Protein AF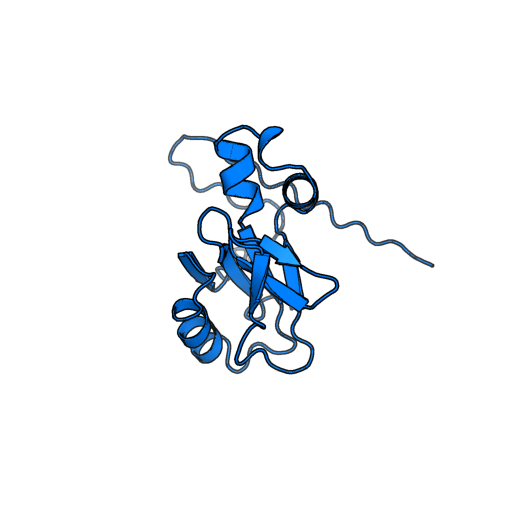-A0A969BN52-F1 (afdb_monomer_lite)

Structure (mmCIF, N/CA/C/O backbone):
data_AF-A0A969BN52-F1
#
_entry.id   AF-A0A969BN52-F1
#
loop_
_atom_site.group_PDB
_atom_site.id
_atom_site.type_symbol
_atom_site.label_atom_id
_atom_site.label_alt_id
_atom_site.label_comp_id
_atom_site.label_asym_id
_atom_site.label_entity_id
_atom_site.label_seq_id
_atom_site.pdbx_PDB_ins_code
_atom_site.Cartn_x
_atom_site.Cartn_y
_atom_site.Cartn_z
_atom_site.occupancy
_atom_site.B_iso_or_equiv
_atom_site.auth_seq_id
_atom_site.auth_comp_id
_atom_site.auth_asym_id
_atom_site.auth_atom_id
_atom_site.pdbx_PDB_model_num
ATOM 1 N N . MET A 1 1 ? -24.060 -15.153 -11.154 1.00 32.94 1 MET A N 1
ATOM 2 C CA . MET A 1 1 ? -22.690 -14.869 -10.673 1.00 32.94 1 MET A CA 1
ATOM 3 C C . MET A 1 1 ? -22.238 -13.582 -11.362 1.00 32.94 1 MET A C 1
ATOM 5 O O . MET A 1 1 ? -21.935 -13.621 -12.545 1.00 32.94 1 MET A O 1
ATOM 9 N N . ARG A 1 2 ? -22.401 -12.417 -10.717 1.00 31.48 2 ARG A N 1
ATOM 10 C CA . ARG A 1 2 ? -22.194 -11.104 -11.359 1.00 31.48 2 ARG A CA 1
ATOM 11 C C . ARG A 1 2 ? -20.759 -10.626 -11.119 1.00 31.48 2 ARG A C 1
ATOM 13 O O . ARG A 1 2 ? -20.379 -10.422 -9.971 1.00 31.48 2 ARG A O 1
ATOM 20 N N . LEU A 1 3 ? -19.989 -10.464 -12.196 1.00 31.45 3 LEU A N 1
ATOM 21 C CA . LEU A 1 3 ? -18.758 -9.676 -12.202 1.00 31.45 3 LEU A CA 1
ATOM 22 C C . LEU A 1 3 ? -19.145 -8.194 -12.284 1.00 31.45 3 LEU A C 1
ATOM 24 O O . LEU A 1 3 ? -19.656 -7.758 -13.311 1.00 31.45 3 LEU A O 1
ATOM 28 N N . ASN A 1 4 ? -18.895 -7.426 -11.224 1.00 33.53 4 ASN A N 1
ATOM 29 C CA . ASN A 1 4 ? -18.918 -5.966 -11.295 1.00 33.53 4 ASN A CA 1
ATOM 30 C C . ASN A 1 4 ? -17.487 -5.477 -11.540 1.00 33.53 4 ASN A C 1
ATOM 32 O O . ASN A 1 4 ? -16.721 -5.261 -10.603 1.00 33.53 4 ASN A O 1
ATOM 36 N N . SER A 1 5 ? -17.130 -5.333 -12.815 1.00 34.88 5 SER A N 1
ATOM 37 C CA . SER A 1 5 ? -15.914 -4.640 -13.240 1.00 34.88 5 SER A CA 1
ATOM 38 C C . SER A 1 5 ? -16.139 -3.130 -13.136 1.00 34.88 5 SER A C 1
ATOM 40 O O . SER A 1 5 ? -16.699 -2.520 -14.044 1.00 34.88 5 SER A O 1
ATOM 42 N N . LEU A 1 6 ? -15.723 -2.520 -12.026 1.00 36.94 6 LEU A N 1
ATOM 43 C CA . LEU A 1 6 ? -15.590 -1.066 -11.918 1.00 36.94 6 LEU A CA 1
ATOM 44 C C . LEU A 1 6 ? -14.286 -0.652 -12.608 1.00 36.94 6 LEU A C 1
ATOM 46 O O . LEU A 1 6 ? -13.198 -0.766 -12.048 1.00 36.94 6 LEU A O 1
ATOM 50 N N . ALA A 1 7 ? -14.403 -0.215 -13.860 1.00 34.31 7 ALA A N 1
ATOM 51 C CA . ALA A 1 7 ? -13.319 0.420 -14.591 1.00 34.31 7 ALA A CA 1
ATOM 52 C C . ALA A 1 7 ? -13.093 1.830 -14.020 1.00 34.31 7 ALA A C 1
ATOM 54 O O . ALA A 1 7 ? -13.885 2.738 -14.257 1.00 34.31 7 ALA A O 1
ATOM 55 N N . VAL A 1 8 ? -12.019 2.010 -13.251 1.00 38.56 8 VAL A N 1
ATOM 56 C CA . VAL A 1 8 ? -11.557 3.329 -12.802 1.00 38.56 8 VAL A CA 1
ATOM 57 C C . VAL A 1 8 ? -10.589 3.861 -13.857 1.00 38.56 8 VAL A C 1
ATOM 59 O O . VAL A 1 8 ? -9.436 3.441 -13.932 1.00 38.56 8 VAL A O 1
ATOM 62 N N . ALA A 1 9 ? -11.071 4.769 -14.704 1.00 36.91 9 ALA A N 1
ATOM 63 C CA . ALA A 1 9 ? -10.236 5.532 -15.621 1.00 36.91 9 ALA A CA 1
ATOM 64 C C . ALA A 1 9 ? -9.738 6.798 -14.905 1.00 36.91 9 ALA A C 1
ATOM 66 O O . ALA A 1 9 ? -10.510 7.722 -14.669 1.00 36.91 9 ALA A O 1
ATOM 67 N N . ILE A 1 10 ? -8.453 6.839 -14.540 1.00 42.56 10 ILE A N 1
ATOM 68 C CA . ILE A 1 10 ? -7.793 8.054 -14.042 1.00 42.56 10 ILE A CA 1
ATOM 69 C C . ILE A 1 10 ? -6.959 8.621 -15.193 1.00 42.56 10 ILE A C 1
ATOM 71 O O . ILE A 1 10 ? -5.898 8.089 -15.512 1.00 42.56 10 ILE A O 1
ATOM 75 N N . TYR A 1 11 ? -7.444 9.689 -15.826 1.00 40.91 11 TYR A N 1
ATOM 76 C CA . TYR A 1 11 ? -6.675 10.486 -16.784 1.00 40.91 11 TYR A CA 1
ATOM 77 C C . TYR A 1 11 ? -6.030 11.665 -16.043 1.00 40.91 11 TYR A C 1
ATOM 79 O O . TYR A 1 11 ? -6.730 12.441 -15.398 1.00 40.91 11 TYR A O 1
ATOM 87 N N . MET A 1 12 ? -4.705 11.815 -16.137 1.00 37.22 12 MET A N 1
ATOM 88 C CA . MET A 1 12 ? -3.994 13.019 -15.688 1.00 37.22 12 MET A CA 1
ATOM 89 C C . MET A 1 12 ? -3.476 13.783 -16.910 1.00 37.22 12 MET A C 1
ATOM 91 O O . MET A 1 12 ? -2.802 13.192 -17.753 1.00 37.22 12 MET A O 1
ATOM 95 N N . SER A 1 13 ? -3.773 15.083 -17.006 1.00 37.94 13 SER A N 1
ATOM 96 C CA . SER A 1 13 ? -3.195 15.985 -18.013 1.00 37.94 13 SER A CA 1
ATOM 97 C C . SER A 1 13 ? -2.609 17.240 -17.360 1.00 37.94 13 SER A C 1
ATOM 99 O O . SER A 1 13 ? -3.097 17.724 -16.342 1.00 37.94 13 SER A O 1
ATOM 101 N N . ALA A 1 14 ? -1.517 17.719 -17.951 1.00 42.16 14 ALA A N 1
ATOM 102 C CA . ALA A 1 14 ? -0.429 18.486 -17.350 1.00 42.16 14 ALA A CA 1
ATOM 103 C C . ALA A 1 14 ? -0.657 20.002 -17.170 1.00 42.16 14 ALA A C 1
ATOM 105 O O . ALA A 1 14 ? 0.312 20.751 -17.106 1.00 42.16 14 ALA A O 1
ATOM 106 N N . ASN A 1 15 ? -1.894 20.485 -17.069 1.00 38.53 15 ASN A N 1
ATOM 107 C CA . ASN A 1 15 ? -2.162 21.925 -17.001 1.00 38.53 15 ASN A CA 1
ATOM 108 C C . ASN A 1 15 ? -3.124 22.245 -15.864 1.00 38.53 15 ASN A C 1
ATOM 110 O O . ASN A 1 15 ? -4.317 22.153 -16.099 1.00 38.53 15 ASN A O 1
ATOM 114 N N . GLY A 1 16 ? -2.596 22.595 -14.681 1.00 41.59 16 GLY A N 1
ATOM 115 C CA . GLY A 1 16 ? -3.135 23.497 -13.632 1.00 41.59 16 GLY A CA 1
ATOM 116 C C . GLY A 1 16 ? -4.642 23.627 -13.338 1.00 41.59 16 GLY A C 1
ATOM 117 O O . GLY A 1 16 ? -5.022 24.527 -12.597 1.00 41.59 16 GLY A O 1
ATOM 118 N N . VAL A 1 17 ? -5.499 22.772 -13.879 1.00 38.03 17 VAL A N 1
ATOM 119 C CA . VAL A 1 17 ? -6.949 22.754 -13.735 1.00 38.03 17 VAL A CA 1
ATOM 120 C C . VAL A 1 17 ? -7.253 21.548 -12.866 1.00 38.03 17 VAL A C 1
ATOM 122 O O . VAL A 1 17 ? -6.948 20.411 -13.230 1.00 38.03 17 VAL A O 1
ATOM 125 N N . ILE A 1 18 ? -7.814 21.802 -11.687 1.00 43.06 18 ILE A N 1
ATOM 126 C CA . ILE A 1 18 ? -8.333 20.757 -10.809 1.00 43.06 18 ILE A CA 1
ATOM 127 C C . ILE A 1 18 ? -9.524 20.139 -11.552 1.00 43.06 18 ILE A C 1
ATOM 129 O O . ILE A 1 18 ? -10.616 20.695 -11.535 1.00 43.06 18 ILE A O 1
ATOM 133 N N . MET A 1 19 ? -9.301 19.047 -12.289 1.00 38.69 19 MET A N 1
ATOM 134 C CA . MET A 1 19 ? -10.396 18.318 -12.924 1.00 38.69 19 MET A CA 1
ATOM 135 C C . MET A 1 19 ? -11.153 17.550 -11.846 1.00 38.69 19 MET A C 1
ATOM 137 O O . MET A 1 19 ? -10.647 16.578 -11.281 1.00 38.69 19 MET A O 1
ATOM 141 N N . GLU A 1 20 ? -12.364 18.020 -11.561 1.00 45.00 20 GLU A N 1
ATOM 142 C CA . GLU A 1 20 ? -13.35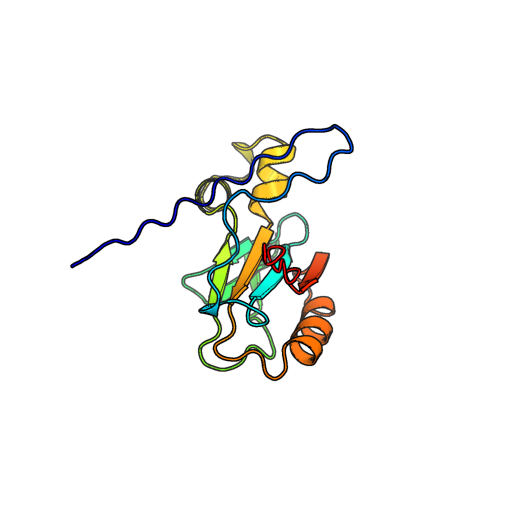9 17.295 -10.784 1.00 45.00 20 GLU A CA 1
ATOM 143 C C . GLU A 1 20 ? -13.597 15.922 -11.442 1.00 45.00 20 GLU A C 1
ATOM 145 O O . GLU A 1 20 ? -13.883 15.857 -12.643 1.00 45.00 20 GLU A O 1
ATOM 150 N N . PRO A 1 21 ? -13.470 14.798 -10.716 1.00 44.72 21 PRO A N 1
ATOM 151 C CA . PRO A 1 21 ? -13.921 13.522 -11.243 1.00 44.72 21 PRO A CA 1
ATOM 152 C C . PRO A 1 21 ? -15.431 13.608 -11.490 1.00 44.72 21 PRO A C 1
ATOM 154 O O . PRO A 1 21 ? -16.197 13.869 -10.567 1.00 44.72 21 PRO A O 1
ATOM 157 N N . SER A 1 22 ? -15.878 13.347 -12.724 1.00 46.47 22 SER A N 1
ATOM 158 C CA . SER A 1 22 ? -17.306 13.378 -13.097 1.00 46.47 22 SER A CA 1
ATOM 159 C C . SER A 1 22 ? -18.182 12.371 -12.346 1.00 46.47 22 SER A C 1
ATOM 161 O O . SER A 1 22 ? -19.398 12.377 -12.514 1.00 46.47 22 SER A O 1
ATOM 163 N N . VAL A 1 23 ? -17.589 11.487 -11.543 1.00 49.69 23 VAL A N 1
ATOM 164 C CA . VAL A 1 23 ? -18.317 10.529 -10.718 1.00 49.69 23 VAL A CA 1
ATOM 165 C C . VAL A 1 23 ? -17.881 10.736 -9.268 1.00 49.69 23 VAL A C 1
ATOM 167 O O . VAL A 1 23 ? -16.714 10.472 -8.955 1.00 49.69 23 VAL A O 1
ATOM 170 N N . PRO A 1 24 ? -18.776 11.211 -8.380 1.00 49.59 24 PRO A N 1
ATOM 171 C CA . PRO A 1 24 ? -18.471 11.267 -6.960 1.00 49.59 24 PRO A CA 1
ATOM 172 C C . PRO A 1 24 ? -18.171 9.848 -6.454 1.00 49.59 24 PRO A C 1
ATOM 174 O O . PRO A 1 24 ? -18.766 8.878 -6.942 1.00 49.59 24 PRO A O 1
ATOM 177 N N . PRO A 1 25 ? -17.251 9.686 -5.488 1.00 51.22 25 PRO A N 1
ATOM 178 C CA . PRO A 1 25 ? -17.061 8.391 -4.855 1.00 51.22 25 PRO A CA 1
ATOM 179 C C . PRO A 1 25 ? -18.409 7.906 -4.287 1.00 51.22 25 PRO A C 1
ATOM 181 O O . PRO A 1 25 ? -19.158 8.724 -3.750 1.00 51.22 25 PRO A O 1
ATOM 184 N N . PRO A 1 26 ? -18.737 6.604 -4.391 1.00 56.22 26 PRO A N 1
ATOM 185 C CA . PRO A 1 26 ? -19.928 6.048 -3.757 1.00 56.22 26 PRO A CA 1
ATOM 186 C C . PRO A 1 26 ? -19.990 6.483 -2.289 1.00 56.22 26 PRO A C 1
ATOM 188 O O . PRO A 1 26 ? -18.975 6.386 -1.593 1.00 56.22 26 PRO A O 1
ATOM 191 N N . GLU A 1 27 ? -21.155 6.928 -1.804 1.00 57.09 27 GLU A N 1
ATOM 192 C CA . GLU A 1 27 ? -21.333 7.413 -0.420 1.00 57.09 27 GLU A CA 1
ATOM 193 C C . GLU A 1 27 ? -20.803 6.413 0.624 1.00 57.09 27 GLU A C 1
ATOM 195 O O . GLU A 1 27 ? -20.286 6.789 1.675 1.00 57.09 27 GLU A O 1
ATOM 200 N N . GLU A 1 28 ? -20.840 5.120 0.297 1.00 57.97 28 GLU A N 1
ATOM 201 C CA . GLU A 1 28 ? -20.335 4.028 1.126 1.00 57.97 28 GLU A CA 1
ATOM 202 C C . GLU A 1 28 ? -18.830 4.097 1.432 1.00 57.97 28 GLU A C 1
ATOM 204 O O . GLU A 1 28 ? -18.403 3.516 2.437 1.00 57.97 28 GLU A O 1
ATOM 209 N N . LEU A 1 29 ? -18.038 4.784 0.600 1.00 58.75 29 LEU A N 1
ATOM 210 C CA . LEU A 1 29 ? -16.582 4.931 0.727 1.00 58.75 29 LEU A CA 1
ATOM 211 C C . LEU A 1 29 ? -16.156 6.256 1.374 1.00 58.75 29 LEU A C 1
ATOM 213 O O . LEU A 1 29 ? -14.970 6.440 1.664 1.00 58.75 29 LEU A O 1
ATOM 217 N N . VAL A 1 30 ? -17.099 7.163 1.641 1.00 63.38 30 VAL A N 1
ATOM 218 C CA . VAL A 1 30 ? -16.821 8.457 2.276 1.00 63.38 30 VAL A CA 1
ATOM 219 C C . VAL A 1 30 ? -16.190 8.229 3.653 1.00 63.38 30 VAL A C 1
ATOM 221 O O . VAL A 1 30 ? -16.767 7.583 4.526 1.00 63.38 30 VAL A O 1
ATOM 224 N N . GLY A 1 31 ? -14.959 8.721 3.835 1.00 67.06 31 GLY A N 1
ATOM 225 C CA . GLY A 1 31 ? -14.174 8.525 5.064 1.00 67.06 31 GLY A CA 1
ATOM 226 C C . GLY A 1 31 ? -13.664 7.094 5.288 1.00 67.06 31 GLY A C 1
ATOM 227 O O . GLY A 1 31 ? -13.127 6.794 6.349 1.00 67.06 31 GLY A O 1
ATOM 228 N N . LYS A 1 32 ? -13.821 6.186 4.317 1.00 82.75 32 LYS A N 1
ATOM 229 C CA . LYS A 1 32 ? -13.381 4.784 4.425 1.00 82.75 32 LYS A CA 1
ATOM 230 C C . LYS A 1 32 ? -12.232 4.434 3.495 1.00 82.75 32 LYS A C 1
ATOM 232 O O . LYS A 1 32 ? -11.849 3.271 3.449 1.00 82.75 32 LYS A O 1
ATOM 237 N N . SER A 1 33 ? -11.672 5.389 2.758 1.00 86.62 33 SER A N 1
ATOM 238 C CA . SER A 1 33 ? -10.525 5.125 1.894 1.00 86.62 33 SER A CA 1
ATOM 239 C C . SER A 1 33 ? -9.323 6.009 2.193 1.00 86.62 33 SER A C 1
ATOM 241 O O . SER A 1 33 ? -9.441 7.204 2.469 1.00 86.62 33 SER A O 1
ATOM 243 N N . ILE A 1 34 ? -8.146 5.396 2.139 1.00 89.56 34 ILE A N 1
ATOM 244 C CA . ILE A 1 34 ? -6.854 6.068 2.238 1.00 89.56 34 ILE A CA 1
ATOM 245 C C . ILE A 1 34 ? -6.104 5.770 0.947 1.00 89.56 34 ILE A C 1
ATOM 247 O O . ILE A 1 34 ? -5.868 4.609 0.618 1.00 89.56 34 ILE A O 1
ATOM 251 N N . ASP A 1 35 ? -5.725 6.816 0.227 1.00 91.44 35 ASP A N 1
ATOM 252 C CA . ASP A 1 35 ? -4.862 6.689 -0.936 1.00 91.44 35 ASP A CA 1
ATOM 253 C C . ASP A 1 35 ? -3.410 6.647 -0.467 1.00 91.44 35 ASP A C 1
ATOM 255 O O . ASP A 1 35 ? -2.984 7.466 0.355 1.00 91.44 35 ASP A O 1
ATOM 259 N N . CYS A 1 36 ? -2.626 5.713 -0.994 1.00 92.69 36 CYS A N 1
ATOM 260 C CA . CYS A 1 36 ? -1.199 5.663 -0.721 1.00 92.69 36 CYS A CA 1
ATOM 261 C C . CYS A 1 36 ? -0.378 5.339 -1.967 1.00 92.69 36 CYS A C 1
ATOM 263 O O . CYS A 1 36 ? -0.855 4.760 -2.942 1.00 92.69 36 CYS A O 1
ATOM 265 N N . LYS A 1 37 ? 0.882 5.758 -1.937 1.00 95.00 37 LYS A N 1
ATOM 266 C CA . LYS A 1 37 ? 1.857 5.531 -2.998 1.00 95.00 37 LYS A CA 1
ATOM 267 C C . LYS A 1 37 ? 2.992 4.689 -2.442 1.00 95.00 37 LYS A C 1
ATOM 269 O O . LYS A 1 37 ? 3.582 5.050 -1.425 1.00 95.00 37 LYS A O 1
ATOM 274 N N . LEU A 1 38 ? 3.302 3.579 -3.101 1.00 95.62 38 LEU A N 1
ATOM 275 C CA . LEU A 1 38 ? 4.461 2.749 -2.770 1.00 95.62 38 LEU A CA 1
ATOM 276 C C . LEU A 1 38 ? 5.753 3.459 -3.154 1.00 95.62 38 LEU A C 1
ATOM 278 O O . LEU A 1 38 ? 5.766 4.126 -4.181 1.00 95.62 38 LEU A O 1
ATOM 282 N N . LYS A 1 39 ? 6.850 3.258 -2.421 1.00 95.69 39 LYS A N 1
ATOM 283 C CA . LYS A 1 39 ? 8.211 3.661 -2.824 1.00 95.69 39 LYS A CA 1
ATOM 284 C C . LYS A 1 39 ? 8.656 2.950 -4.114 1.00 95.69 39 LYS A C 1
ATOM 286 O O . LYS A 1 39 ? 8.102 1.905 -4.463 1.00 95.69 39 LYS A O 1
ATOM 291 N N . PRO A 1 40 ? 9.650 3.477 -4.850 1.00 93.44 40 PRO A N 1
ATOM 292 C CA . PRO A 1 40 ? 10.103 2.847 -6.085 1.00 93.44 40 PRO A CA 1
ATOM 293 C C . PRO A 1 40 ? 10.619 1.426 -5.833 1.00 93.44 40 PRO A C 1
ATOM 295 O O . PRO A 1 40 ? 11.331 1.179 -4.862 1.00 93.44 40 PRO A O 1
ATOM 298 N N . GLY A 1 41 ? 10.255 0.493 -6.714 1.00 91.56 41 GLY A N 1
ATOM 299 C CA . GLY A 1 41 ? 10.661 -0.914 -6.629 1.00 91.56 41 GLY A CA 1
ATOM 300 C C . GLY A 1 41 ? 9.888 -1.755 -5.607 1.00 91.56 41 GLY A C 1
ATOM 301 O O . GLY A 1 41 ? 10.059 -2.969 -5.599 1.00 91.56 41 GLY A O 1
ATOM 302 N N . TRP A 1 42 ? 9.024 -1.146 -4.793 1.00 95.31 42 TRP A N 1
ATOM 303 C CA . TRP A 1 42 ? 8.085 -1.880 -3.951 1.00 95.31 42 TRP A CA 1
ATOM 304 C C . TRP A 1 42 ? 6.841 -2.291 -4.743 1.00 95.31 42 TRP A C 1
ATOM 306 O O . TRP A 1 42 ? 6.400 -1.582 -5.651 1.00 95.31 42 TRP A O 1
ATOM 316 N N . SER A 1 43 ? 6.249 -3.420 -4.366 1.00 94.00 43 SER A N 1
ATOM 317 C CA . SER A 1 43 ? 4.959 -3.896 -4.879 1.00 94.00 43 SER A CA 1
ATOM 318 C C . SER A 1 43 ? 4.090 -4.443 -3.744 1.00 94.00 43 SER A C 1
ATOM 320 O O . SER A 1 43 ? 4.567 -4.618 -2.625 1.00 94.00 43 SER A O 1
ATOM 322 N N . TYR A 1 44 ? 2.806 -4.670 -4.004 1.00 94.50 44 TYR A N 1
ATOM 323 C CA . TYR A 1 44 ? 1.879 -5.307 -3.079 1.00 94.50 44 TYR A CA 1
ATOM 324 C C . TYR A 1 44 ? 1.397 -6.618 -3.693 1.00 94.50 44 TYR A C 1
ATOM 326 O O . TYR A 1 44 ? 0.805 -6.636 -4.771 1.00 94.50 44 TYR A O 1
ATOM 334 N N . ASP A 1 45 ? 1.667 -7.723 -3.011 1.00 92.94 45 ASP A N 1
ATOM 335 C CA . ASP A 1 45 ? 1.147 -9.030 -3.382 1.00 92.94 45 ASP A CA 1
ATOM 336 C C . ASP A 1 45 ? -0.242 -9.194 -2.757 1.00 92.94 45 ASP A C 1
ATOM 338 O O . ASP A 1 45 ? -0.373 -9.482 -1.567 1.00 92.94 45 ASP A O 1
ATOM 342 N N . GLU A 1 46 ? -1.284 -9.017 -3.571 1.00 88.56 46 GLU A N 1
ATOM 343 C CA . GLU A 1 46 ? -2.685 -9.133 -3.145 1.00 88.56 46 GLU A CA 1
ATOM 344 C C . GLU A 1 46 ? -3.041 -10.538 -2.637 1.00 88.56 46 GLU A C 1
ATOM 346 O O . GLU A 1 46 ? -3.909 -10.679 -1.776 1.00 88.56 46 GLU A O 1
ATOM 351 N N . LYS A 1 47 ? -2.368 -11.589 -3.129 1.00 88.19 47 LYS A N 1
ATOM 352 C CA . LYS A 1 47 ? -2.629 -12.972 -2.696 1.00 88.19 47 LYS A CA 1
ATOM 353 C C . LYS A 1 47 ? -2.045 -13.234 -1.317 1.00 88.19 47 LYS A C 1
ATOM 355 O O . LYS A 1 47 ? -2.658 -13.933 -0.514 1.00 88.19 47 LYS A O 1
ATOM 360 N N . ARG A 1 48 ? -0.851 -12.697 -1.057 1.00 88.81 48 ARG A N 1
ATOM 361 C CA . ARG A 1 48 ? -0.179 -12.802 0.247 1.00 88.81 48 ARG A CA 1
ATOM 362 C C . ARG A 1 48 ? -0.638 -11.738 1.237 1.00 88.81 48 ARG A C 1
ATOM 364 O O . ARG A 1 48 ? -0.388 -11.880 2.429 1.00 88.81 48 ARG A O 1
ATOM 371 N N . GLY A 1 49 ? -1.282 -10.683 0.750 1.00 91.62 49 GLY A N 1
ATOM 372 C CA . GLY A 1 49 ? -1.657 -9.523 1.541 1.00 91.62 49 GLY A CA 1
ATOM 373 C C . GLY A 1 49 ? -0.449 -8.761 2.089 1.00 91.62 49 GLY A C 1
ATOM 374 O O . GLY A 1 49 ? -0.544 -8.214 3.184 1.00 91.62 49 GLY A O 1
ATOM 375 N N . ALA A 1 50 ? 0.683 -8.744 1.378 1.00 94.25 50 ALA A N 1
ATOM 376 C CA . ALA A 1 50 ? 1.959 -8.230 1.885 1.00 94.25 50 ALA A CA 1
ATOM 377 C C . ALA A 1 50 ? 2.673 -7.323 0.875 1.00 94.25 50 ALA A C 1
ATOM 379 O O . ALA A 1 50 ? 2.577 -7.515 -0.336 1.00 94.25 50 ALA A O 1
ATOM 380 N N . PHE A 1 51 ? 3.436 -6.354 1.378 1.00 95.19 51 PHE A N 1
ATOM 381 C CA . PHE A 1 51 ? 4.356 -5.566 0.566 1.00 95.19 51 PHE A CA 1
ATOM 382 C C . PHE A 1 51 ? 5.600 -6.384 0.240 1.00 95.19 51 PHE A C 1
ATOM 384 O O . PHE A 1 51 ? 6.117 -7.085 1.104 1.00 95.19 51 PHE A O 1
ATOM 391 N N . VAL A 1 52 ? 6.090 -6.274 -0.987 1.00 95.50 52 VAL A N 1
ATOM 392 C CA . VAL A 1 52 ? 7.308 -6.928 -1.463 1.00 95.50 52 VAL A CA 1
ATOM 393 C C . VAL A 1 52 ? 8.330 -5.851 -1.791 1.00 95.50 52 VAL A C 1
ATOM 395 O O . VAL A 1 52 ? 8.038 -4.935 -2.567 1.00 95.50 52 VAL A O 1
ATOM 398 N N . ASP A 1 53 ? 9.508 -5.948 -1.187 1.00 94.69 53 ASP A N 1
ATOM 399 C CA . ASP A 1 53 ? 10.610 -5.023 -1.422 1.00 94.69 53 ASP A CA 1
ATOM 400 C C . ASP A 1 53 ? 11.360 -5.348 -2.739 1.00 94.69 53 ASP A C 1
ATOM 402 O O . ASP A 1 53 ? 11.153 -6.408 -3.341 1.00 94.69 53 ASP A O 1
ATOM 406 N N . PRO A 1 54 ? 12.275 -4.474 -3.200 1.00 92.50 54 PRO A N 1
ATOM 407 C CA . PRO A 1 54 ? 13.053 -4.719 -4.418 1.00 92.50 54 PRO A CA 1
ATOM 408 C C . PRO A 1 54 ? 13.968 -5.956 -4.363 1.00 92.50 54 PRO A C 1
ATOM 410 O O . PRO A 1 54 ? 14.462 -6.393 -5.402 1.00 92.50 54 PRO A O 1
ATOM 413 N N . LYS A 1 55 ? 14.240 -6.494 -3.168 1.00 93.31 55 LYS A N 1
ATOM 414 C CA . LYS A 1 55 ? 15.047 -7.701 -2.940 1.00 93.31 55 LYS A CA 1
ATOM 415 C C . LYS A 1 55 ? 14.180 -8.966 -2.840 1.00 93.31 55 LYS A C 1
ATOM 417 O O . LYS A 1 55 ? 14.731 -10.059 -2.732 1.00 93.31 55 LYS A O 1
ATOM 422 N N . GLY A 1 56 ? 12.854 -8.835 -2.894 1.00 92.44 56 GLY A N 1
ATOM 423 C CA . GLY A 1 56 ? 11.889 -9.926 -2.774 1.00 92.44 56 GLY A CA 1
ATOM 424 C C . GLY A 1 56 ? 11.467 -10.260 -1.338 1.00 92.44 56 GLY A C 1
ATOM 425 O O . GLY A 1 56 ? 10.728 -11.227 -1.143 1.00 92.44 56 GLY A O 1
ATOM 426 N N . ALA A 1 57 ? 11.903 -9.497 -0.333 1.00 94.62 57 ALA A N 1
ATOM 427 C CA . ALA A 1 57 ? 11.463 -9.674 1.046 1.00 94.62 57 ALA A CA 1
ATOM 428 C C . ALA A 1 57 ? 10.022 -9.178 1.218 1.00 94.62 57 ALA A C 1
ATOM 430 O O . ALA A 1 57 ? 9.629 -8.157 0.655 1.00 94.62 57 ALA A O 1
ATOM 431 N N . THR A 1 58 ? 9.231 -9.906 2.007 1.00 94.19 58 THR A N 1
ATOM 432 C CA . THR A 1 58 ? 7.816 -9.593 2.231 1.00 94.19 58 THR A CA 1
ATOM 433 C C . THR A 1 58 ? 7.586 -8.993 3.611 1.00 94.19 58 THR A C 1
ATOM 435 O O . THR A 1 58 ? 8.026 -9.564 4.609 1.00 94.19 58 THR A O 1
ATOM 438 N N . THR A 1 59 ? 6.830 -7.902 3.686 1.00 92.88 59 THR A N 1
ATOM 439 C CA . THR A 1 59 ? 6.424 -7.251 4.936 1.00 92.88 59 THR A CA 1
ATOM 440 C C . THR A 1 59 ? 4.903 -7.100 4.958 1.00 92.88 59 THR A C 1
ATOM 442 O O . THR A 1 59 ? 4.346 -6.489 4.040 1.00 92.88 59 THR A O 1
ATOM 445 N N . PRO A 1 60 ? 4.198 -7.655 5.958 1.00 91.12 60 PRO A N 1
ATOM 446 C CA . PRO A 1 60 ? 2.762 -7.455 6.070 1.00 91.12 60 PRO A CA 1
ATOM 447 C C . PRO A 1 60 ? 2.440 -5.988 6.414 1.00 91.12 60 PRO A C 1
ATOM 449 O O . PRO A 1 60 ? 3.256 -5.295 7.020 1.00 91.12 60 PRO A O 1
ATOM 452 N N . PRO A 1 61 ? 1.259 -5.488 6.030 1.00 87.69 61 PRO A N 1
ATOM 453 C CA . PRO A 1 61 ? 0.762 -4.197 6.484 1.00 87.69 61 PRO A CA 1
ATOM 454 C C . PRO A 1 61 ? 0.425 -4.243 7.982 1.00 87.69 61 PRO A C 1
ATOM 456 O O . PRO A 1 61 ? -0.564 -4.852 8.394 1.00 87.69 61 PRO A O 1
ATOM 459 N N . ASP A 1 62 ? 1.234 -3.572 8.796 1.00 81.38 62 ASP A N 1
ATOM 460 C CA . ASP A 1 62 ? 1.001 -3.474 10.236 1.00 81.38 62 ASP A CA 1
ATOM 461 C C . ASP A 1 62 ? -0.204 -2.580 10.551 1.00 81.38 62 ASP A C 1
ATOM 463 O O . ASP A 1 62 ? -0.382 -1.528 9.948 1.00 81.38 62 ASP A O 1
ATOM 467 N N . ALA A 1 63 ? -1.009 -2.950 11.549 1.00 81.31 63 ALA A N 1
ATOM 468 C CA . ALA A 1 63 ? -2.139 -2.153 12.046 1.00 81.31 63 ALA A CA 1
ATOM 469 C C . ALA A 1 63 ? -3.344 -1.977 11.092 1.00 81.31 63 ALA A C 1
ATOM 471 O O . ALA A 1 63 ? -4.206 -1.136 11.354 1.00 81.31 63 ALA A O 1
ATOM 472 N N . LEU A 1 64 ? -3.485 -2.792 10.036 1.00 86.62 64 LEU A N 1
ATOM 473 C CA . LEU A 1 64 ? -4.745 -2.837 9.280 1.00 86.62 64 LEU A CA 1
ATOM 474 C C . LEU A 1 64 ? -5.886 -3.428 10.127 1.00 86.62 64 LEU A C 1
ATOM 476 O O . LEU A 1 64 ? -5.743 -4.526 10.672 1.00 86.62 64 LEU A O 1
ATOM 480 N N . PRO A 1 65 ? -7.056 -2.765 10.199 1.00 86.31 65 PRO A N 1
ATOM 481 C CA . PRO A 1 65 ? -8.207 -3.329 10.885 1.00 86.31 65 PRO A CA 1
ATOM 482 C C . PRO A 1 65 ? -8.756 -4.544 10.128 1.00 86.31 65 PRO A C 1
ATOM 484 O O . PRO A 1 65 ? -8.694 -4.631 8.898 1.00 86.31 65 PRO A O 1
ATOM 487 N N . LYS A 1 66 ? -9.349 -5.488 10.867 1.00 85.62 66 LYS A N 1
ATOM 488 C CA . LYS A 1 66 ? -9.953 -6.693 10.285 1.00 85.62 66 LYS A CA 1
ATOM 489 C C . LYS A 1 66 ? -11.008 -6.316 9.242 1.00 85.62 66 LYS A C 1
ATOM 491 O O . LYS A 1 66 ? -11.935 -5.570 9.539 1.00 85.62 66 LYS A O 1
ATOM 496 N N . GLY A 1 67 ? -10.888 -6.879 8.041 1.00 84.44 67 GLY A N 1
ATOM 497 C CA . GLY A 1 67 ? -11.801 -6.615 6.925 1.00 84.44 67 GLY A CA 1
ATOM 498 C C . GLY A 1 67 ? -11.391 -5.442 6.033 1.00 84.44 67 GLY A C 1
ATOM 499 O O . GLY A 1 67 ? -12.050 -5.220 5.019 1.00 84.44 67 GLY A O 1
ATOM 500 N N . ALA A 1 68 ? -10.307 -4.730 6.361 1.00 88.19 68 ALA A N 1
ATOM 501 C CA . ALA A 1 68 ? -9.708 -3.786 5.431 1.00 88.19 68 ALA A CA 1
ATOM 502 C C . ALA A 1 68 ? -9.092 -4.507 4.226 1.00 88.19 68 ALA A C 1
ATOM 504 O O . ALA A 1 68 ? -8.656 -5.658 4.319 1.00 88.19 68 ALA A O 1
ATOM 505 N N . ARG A 1 69 ? -9.069 -3.819 3.086 1.00 90.56 69 ARG A N 1
ATOM 506 C CA . ARG A 1 69 ? -8.529 -4.328 1.822 1.00 90.56 69 ARG A CA 1
ATOM 507 C C . ARG A 1 69 ? -7.588 -3.302 1.221 1.00 90.56 69 ARG A C 1
ATOM 509 O O . ARG A 1 69 ? -7.890 -2.116 1.243 1.00 90.56 69 ARG A O 1
ATOM 516 N N . ILE A 1 70 ? -6.477 -3.762 0.666 1.00 92.19 70 ILE A N 1
ATOM 517 C CA . ILE A 1 70 ? -5.580 -2.937 -0.143 1.00 92.19 70 ILE A CA 1
ATOM 518 C C . ILE A 1 70 ? -5.799 -3.340 -1.597 1.00 92.19 70 ILE A C 1
ATOM 520 O O . ILE A 1 70 ? -5.782 -4.529 -1.905 1.00 92.19 70 ILE A O 1
ATOM 524 N N . VAL A 1 71 ? -6.010 -2.359 -2.469 1.00 91.50 71 VAL A N 1
ATOM 525 C CA . VAL A 1 71 ? -6.198 -2.569 -3.908 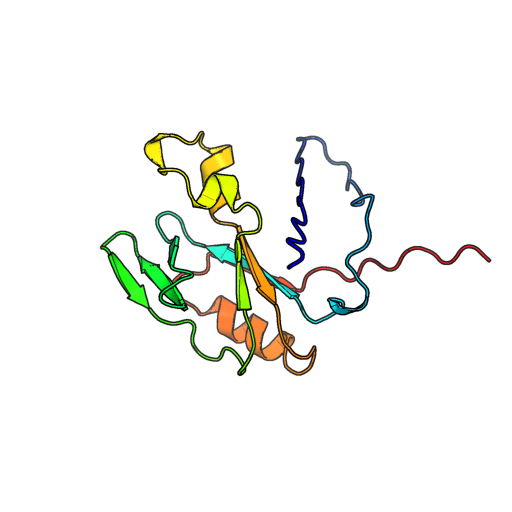1.00 91.50 71 VAL A CA 1
ATOM 526 C C . VAL A 1 71 ? -5.334 -1.603 -4.707 1.00 91.50 71 VAL A C 1
ATOM 528 O O . VAL A 1 71 ? -5.059 -0.488 -4.265 1.00 91.50 71 VAL A O 1
ATOM 531 N N . TYR A 1 72 ? -4.921 -2.005 -5.904 1.00 90.44 72 TYR A N 1
ATOM 532 C CA . TYR A 1 72 ? -4.277 -1.093 -6.847 1.00 90.44 72 TYR A CA 1
ATOM 533 C C . TYR A 1 72 ? -5.285 -0.113 -7.447 1.00 90.44 72 TYR A C 1
ATOM 535 O O . TYR A 1 72 ? -6.352 -0.521 -7.901 1.00 90.44 72 TYR A O 1
ATOM 543 N N . LYS A 1 73 ? -4.921 1.176 -7.532 1.00 89.56 73 LYS A N 1
ATOM 544 C CA . LYS A 1 73 ? -5.748 2.172 -8.242 1.00 89.56 73 LYS A CA 1
ATOM 545 C C . LYS A 1 73 ? -5.733 1.950 -9.753 1.00 89.56 73 LYS A C 1
ATOM 547 O O . LYS A 1 73 ? -6.707 2.276 -10.423 1.00 89.56 73 LYS A O 1
ATOM 552 N N . VAL A 1 74 ? -4.649 1.371 -10.282 1.00 89.81 74 VAL A N 1
ATOM 553 C CA . VAL A 1 74 ? -4.532 0.994 -11.698 1.00 89.81 74 VAL A CA 1
ATOM 554 C C . VAL A 1 74 ? -4.053 -0.463 -11.830 1.00 89.81 74 VAL A C 1
ATOM 556 O O . VAL A 1 74 ? -2.880 -0.708 -12.129 1.00 89.81 74 VAL A O 1
ATOM 559 N N . PRO A 1 75 ? -4.940 -1.457 -11.611 1.00 88.88 75 PRO A N 1
ATOM 560 C CA . PRO A 1 75 ? -4.561 -2.875 -11.587 1.00 88.88 75 PRO A CA 1
ATOM 561 C C . PRO A 1 75 ? -3.918 -3.365 -12.891 1.00 88.88 75 PRO A C 1
ATOM 563 O O . PRO A 1 75 ? -2.996 -4.178 -12.872 1.00 88.88 75 PRO A O 1
ATOM 566 N N . SER A 1 76 ? -4.359 -2.832 -14.034 1.00 89.44 76 SER A N 1
ATOM 567 C CA . SER A 1 76 ? -3.824 -3.184 -15.354 1.00 89.44 76 SER A CA 1
ATOM 568 C C . SER A 1 76 ? -2.350 -2.806 -15.529 1.00 89.44 76 SER A C 1
ATOM 570 O O . SER A 1 76 ? -1.623 -3.505 -16.233 1.00 89.44 76 SER A O 1
ATOM 572 N N . LEU A 1 77 ? -1.891 -1.726 -14.887 1.00 89.94 77 LEU A N 1
ATOM 573 C CA . LEU A 1 77 ? -0.481 -1.330 -14.895 1.00 89.94 77 LEU A CA 1
ATOM 574 C C . LEU A 1 77 ? 0.313 -2.083 -13.828 1.00 89.94 77 LEU A C 1
ATOM 576 O O . LEU A 1 77 ? 1.429 -2.512 -14.102 1.00 89.94 77 LEU A O 1
ATOM 580 N N . ALA A 1 78 ? -0.273 -2.301 -12.649 1.00 89.12 78 ALA A N 1
ATOM 581 C CA . ALA A 1 78 ? 0.362 -3.047 -11.564 1.00 89.12 78 ALA A CA 1
ATOM 582 C C . ALA A 1 78 ? 0.679 -4.508 -11.934 1.00 89.12 78 ALA A C 1
ATOM 584 O O . ALA A 1 78 ? 1.704 -5.042 -11.518 1.00 89.12 78 ALA A O 1
ATOM 585 N N . ALA A 1 79 ? -0.162 -5.141 -12.757 1.00 89.56 79 ALA A N 1
ATOM 586 C CA . ALA A 1 79 ? 0.046 -6.511 -13.227 1.00 89.56 79 ALA A CA 1
ATOM 587 C C . ALA A 1 79 ? 1.138 -6.646 -14.309 1.00 89.56 79 ALA A C 1
ATOM 589 O O . ALA A 1 79 ? 1.562 -7.760 -14.626 1.00 89.56 79 ALA A O 1
ATOM 590 N N . ARG A 1 80 ? 1.587 -5.538 -14.917 1.00 89.62 80 ARG A N 1
ATOM 591 C CA . ARG A 1 80 ? 2.577 -5.553 -16.003 1.00 89.62 80 ARG A CA 1
ATOM 592 C C . ARG A 1 80 ? 4.008 -5.528 -15.450 1.00 89.62 80 ARG A C 1
ATOM 594 O O . ARG A 1 80 ? 4.283 -4.841 -14.469 1.00 89.62 80 ARG A O 1
ATOM 601 N N . PRO A 1 81 ? 4.977 -6.190 -16.112 1.00 87.50 81 PRO A N 1
ATOM 602 C CA . PRO A 1 81 ? 6.383 -6.081 -15.733 1.00 87.50 81 PRO A CA 1
ATOM 603 C C . PRO A 1 81 ? 6.871 -4.630 -15.811 1.00 87.50 81 PRO A C 1
ATOM 605 O O . PRO A 1 81 ? 6.691 -3.983 -16.844 1.00 87.50 81 PRO A O 1
ATOM 608 N N . ALA A 1 82 ? 7.579 -4.146 -14.785 1.00 84.69 82 ALA A N 1
ATOM 609 C CA . AL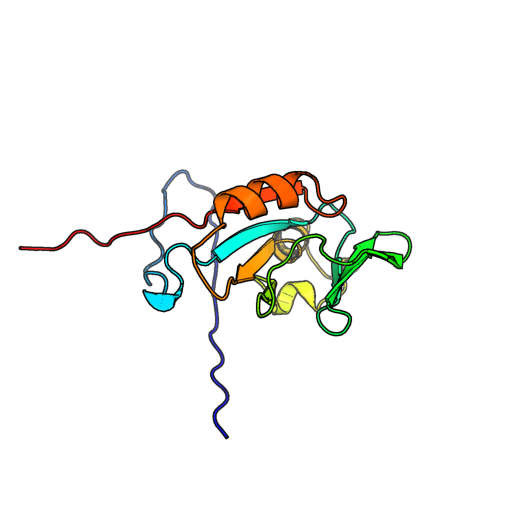A A 1 82 ? 8.048 -2.756 -14.716 1.00 84.69 82 ALA A CA 1
ATOM 610 C C . ALA A 1 82 ? 8.865 -2.313 -15.947 1.00 84.69 82 ALA A C 1
ATOM 612 O O . ALA A 1 82 ? 8.748 -1.178 -16.393 1.00 84.69 82 ALA A O 1
ATOM 613 N N . ARG A 1 83 ? 9.645 -3.223 -16.548 1.00 89.12 83 ARG A N 1
ATOM 614 C CA . ARG A 1 83 ? 10.424 -2.962 -17.776 1.00 89.12 83 ARG A CA 1
ATOM 615 C C . ARG A 1 83 ? 9.577 -2.673 -19.022 1.00 89.12 83 ARG A C 1
ATOM 617 O O . ARG A 1 83 ? 10.101 -2.156 -19.996 1.00 89.12 83 ARG A O 1
ATOM 624 N N . SER A 1 84 ? 8.300 -3.053 -19.007 1.00 90.69 84 SER A N 1
ATOM 625 C CA . SER A 1 84 ? 7.358 -2.857 -20.120 1.00 90.69 84 SER A CA 1
ATOM 626 C C . SER A 1 84 ? 6.550 -1.561 -20.011 1.00 90.69 84 SER A C 1
ATOM 628 O O . SER A 1 84 ? 5.684 -1.316 -20.847 1.00 90.69 84 SER A O 1
ATOM 630 N N . LEU A 1 85 ? 6.791 -0.773 -18.961 1.00 91.06 85 LEU A N 1
ATOM 631 C CA . LEU A 1 85 ? 6.058 0.440 -18.627 1.00 91.06 85 LEU A CA 1
ATOM 632 C C . LEU A 1 85 ? 6.948 1.666 -18.857 1.00 91.06 85 LEU A C 1
ATOM 634 O O . LEU A 1 85 ? 8.128 1.682 -18.490 1.00 91.06 85 LEU A O 1
ATOM 638 N N . SER A 1 86 ? 6.363 2.728 -19.401 1.00 93.38 86 SER A N 1
ATOM 639 C CA . SER A 1 86 ? 6.972 4.060 -19.416 1.00 93.38 86 SER A CA 1
ATOM 640 C C . SER A 1 86 ? 7.228 4.574 -17.991 1.00 93.38 86 SER A C 1
ATOM 642 O O . SER A 1 86 ? 6.762 4.011 -17.000 1.00 93.38 86 SER A O 1
ATOM 644 N N . ALA A 1 87 ? 7.996 5.659 -17.849 1.00 91.00 87 ALA A N 1
ATOM 645 C CA . ALA A 1 87 ? 8.243 6.260 -16.535 1.00 91.00 87 ALA A CA 1
ATOM 646 C C . ALA A 1 87 ? 6.939 6.690 -15.834 1.00 91.00 87 ALA A C 1
ATOM 648 O O . ALA A 1 87 ? 6.768 6.410 -14.651 1.00 91.00 87 ALA A O 1
ATOM 649 N N . ALA A 1 88 ? 6.005 7.291 -16.578 1.00 91.81 88 ALA A N 1
ATOM 650 C CA . ALA A 1 88 ? 4.708 7.706 -16.053 1.00 91.81 88 ALA A CA 1
ATOM 651 C C . ALA A 1 88 ? 3.831 6.505 -15.664 1.00 91.81 88 ALA A C 1
ATOM 653 O O . ALA A 1 88 ? 3.277 6.477 -14.569 1.00 91.81 88 ALA A O 1
ATOM 654 N N . GLU A 1 89 ? 3.753 5.471 -16.509 1.00 91.19 89 GLU A N 1
ATOM 655 C CA . GLU A 1 89 ? 2.991 4.260 -16.178 1.00 91.19 89 GLU A CA 1
ATOM 656 C C . GLU A 1 89 ? 3.566 3.530 -14.956 1.00 91.19 89 GLU A C 1
ATOM 658 O O . GLU A 1 89 ? 2.804 3.029 -14.131 1.00 91.19 89 GLU A O 1
ATOM 663 N N . ARG A 1 90 ? 4.898 3.491 -14.803 1.00 91.44 90 ARG A N 1
ATOM 664 C CA . ARG A 1 90 ? 5.544 2.940 -13.600 1.00 91.44 90 ARG A CA 1
ATOM 665 C C . ARG A 1 90 ? 5.187 3.723 -12.347 1.00 91.44 90 ARG A C 1
ATOM 667 O O . ARG A 1 90 ? 5.049 3.119 -11.289 1.00 91.44 90 ARG A O 1
ATOM 674 N N . ASP A 1 91 ? 5.067 5.043 -12.450 1.00 90.50 91 ASP A N 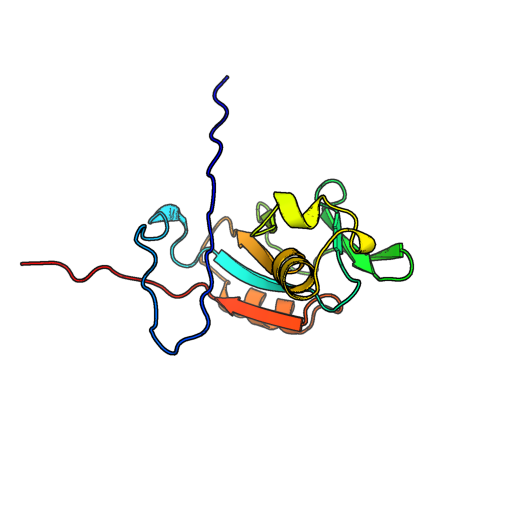1
ATOM 675 C CA . ASP A 1 91 ? 4.655 5.861 -11.315 1.00 90.50 91 ASP A CA 1
ATOM 676 C C . ASP A 1 91 ? 3.196 5.583 -10.932 1.00 90.50 91 ASP A C 1
ATOM 678 O O . ASP A 1 91 ? 2.906 5.322 -9.766 1.00 90.50 91 ASP A O 1
ATOM 682 N N . LEU A 1 92 ? 2.299 5.513 -11.921 1.00 90.69 92 LEU A N 1
ATOM 683 C CA . LEU A 1 92 ? 0.881 5.198 -11.716 1.00 90.69 92 LEU A CA 1
ATOM 684 C C . LEU A 1 92 ? 0.653 3.786 -11.157 1.00 90.69 92 LEU A C 1
ATOM 686 O O . LEU A 1 92 ? -0.211 3.597 -10.300 1.00 90.69 92 LEU A O 1
ATOM 690 N N . ALA A 1 93 ? 1.454 2.803 -11.576 1.00 92.88 93 ALA A N 1
ATOM 691 C CA . ALA A 1 93 ? 1.381 1.422 -11.089 1.00 92.88 93 ALA A CA 1
ATOM 692 C C . ALA A 1 93 ? 1.655 1.280 -9.578 1.00 92.88 93 ALA A C 1
ATOM 694 O O . ALA A 1 93 ? 1.375 0.234 -8.997 1.00 92.88 93 ALA A O 1
ATOM 695 N N . ARG A 1 94 ? 2.202 2.316 -8.930 1.00 94.88 94 ARG A N 1
ATOM 696 C CA . ARG A 1 94 ? 2.553 2.325 -7.500 1.00 94.88 94 ARG A CA 1
ATOM 697 C C . ARG A 1 94 ? 1.451 2.878 -6.600 1.00 94.88 94 ARG A C 1
ATOM 699 O O . ARG A 1 94 ? 1.624 2.882 -5.381 1.00 94.88 94 ARG A O 1
ATOM 706 N N . TYR A 1 95 ? 0.353 3.367 -7.171 1.00 93.88 95 TYR A N 1
ATOM 707 C CA . TYR A 1 95 ? -0.761 3.905 -6.401 1.00 93.88 95 TYR A CA 1
ATOM 708 C C . TYR A 1 95 ? -1.697 2.792 -5.929 1.00 93.88 95 TYR A C 1
ATOM 710 O O . TYR A 1 95 ? -2.222 2.000 -6.717 1.00 93.88 95 TYR A O 1
ATOM 718 N N . LEU A 1 96 ? -1.932 2.785 -4.624 1.00 93.38 96 LEU A N 1
ATOM 719 C CA . LEU A 1 96 ? -2.812 1.880 -3.909 1.00 93.38 96 LEU A CA 1
ATOM 720 C C . LEU A 1 96 ? -3.938 2.669 -3.237 1.00 93.38 96 LEU A C 1
ATOM 722 O O . LEU A 1 96 ? -3.817 3.863 -2.950 1.00 93.38 96 LEU A O 1
ATOM 726 N N . GLN A 1 97 ? -5.024 1.970 -2.955 1.00 92.12 97 GLN A N 1
ATOM 727 C CA . GLN A 1 97 ? -6.121 2.440 -2.131 1.00 92.12 97 GLN A CA 1
ATOM 728 C C . GLN A 1 97 ? -6.362 1.415 -1.026 1.00 92.12 97 GLN A C 1
ATOM 730 O O . GLN A 1 97 ? -6.525 0.221 -1.282 1.00 92.12 97 GLN A O 1
ATOM 735 N N . VAL A 1 98 ? -6.387 1.888 0.213 1.00 91.25 98 VAL A N 1
ATOM 736 C CA . VAL A 1 98 ? -6.777 1.099 1.378 1.00 91.25 98 VAL A CA 1
ATOM 737 C C . VAL A 1 98 ? -8.234 1.392 1.669 1.00 91.25 98 VAL A C 1
ATOM 739 O O . VAL A 1 98 ? -8.590 2.534 1.941 1.00 91.25 98 VAL A O 1
ATOM 742 N N . ILE A 1 99 ? -9.070 0.365 1.608 1.00 89.56 99 ILE A N 1
ATOM 743 C CA . ILE A 1 99 ? -10.503 0.423 1.874 1.00 89.56 99 ILE A CA 1
ATOM 744 C C . ILE A 1 99 ? -10.743 -0.137 3.273 1.00 89.56 99 ILE A C 1
ATOM 746 O O . ILE A 1 99 ? -10.390 -1.280 3.568 1.00 89.56 99 ILE A O 1
ATOM 750 N N . LEU A 1 100 ? -11.348 0.670 4.133 1.00 88.75 100 LEU A N 1
ATOM 751 C CA . LEU A 1 100 ? -11.647 0.361 5.521 1.00 88.75 100 LEU A CA 1
ATOM 752 C C . LEU A 1 100 ? -13.087 -0.138 5.665 1.00 88.75 100 LEU A C 1
ATOM 754 O O . LEU A 1 100 ? -13.991 0.358 4.992 1.00 88.75 100 LEU A O 1
ATOM 758 N N . PRO A 1 101 ? -13.344 -1.075 6.592 1.00 85.38 101 PRO A N 1
ATOM 759 C CA . PRO A 1 101 ? -14.706 -1.515 6.890 1.00 85.38 101 PRO A CA 1
ATOM 760 C C . PRO A 1 101 ? -15.533 -0.416 7.580 1.00 85.38 101 PRO A C 1
ATOM 762 O O . PRO A 1 101 ? -16.760 -0.430 7.534 1.00 85.38 101 PRO A O 1
ATOM 765 N N . SER A 1 102 ? -14.865 0.540 8.231 1.00 83.31 102 SER A N 1
ATOM 766 C CA . SER A 1 102 ? -15.463 1.658 8.957 1.00 83.31 102 SER A CA 1
ATOM 767 C C . SER A 1 102 ? -14.568 2.888 8.847 1.00 83.31 102 SER A C 1
ATOM 769 O O . SER A 1 102 ? -13.350 2.756 8.763 1.00 83.31 102 SER A O 1
ATOM 771 N N . ALA A 1 103 ? -15.172 4.077 8.890 1.00 80.56 103 ALA A N 1
ATOM 772 C CA . ALA A 1 103 ? -14.442 5.346 8.906 1.00 80.56 103 ALA A CA 1
ATOM 773 C C . ALA A 1 103 ? -13.732 5.602 10.249 1.00 80.56 103 ALA A C 1
ATOM 775 O O . ALA A 1 103 ? -12.850 6.453 10.362 1.00 80.56 103 ALA A O 1
ATOM 776 N N . LYS A 1 104 ? -14.098 4.852 11.298 1.00 82.62 104 LYS A N 1
ATOM 777 C CA . LYS A 1 104 ? -13.500 5.002 12.624 1.00 82.62 104 LYS A CA 1
ATOM 778 C C . LYS A 1 104 ? -12.021 4.605 12.595 1.00 82.62 104 LYS A C 1
ATOM 780 O O . LYS A 1 104 ? -11.687 3.476 12.250 1.00 82.62 104 LYS A O 1
ATOM 785 N N . GLY A 1 105 ? -11.156 5.518 13.035 1.00 81.62 105 GLY A N 1
ATOM 786 C CA . GLY A 1 105 ? -9.713 5.282 13.136 1.00 81.62 105 GLY A CA 1
ATOM 787 C C . GLY A 1 105 ? -8.931 5.538 11.845 1.00 81.62 105 GLY A C 1
ATOM 788 O O . GLY A 1 105 ? -7.744 5.221 11.807 1.00 81.62 105 GLY A O 1
ATOM 789 N N . GLN A 1 106 ? -9.555 6.132 10.817 1.00 87.19 106 GLN A N 1
ATOM 790 C CA . GLN A 1 106 ? -8.883 6.491 9.563 1.00 87.19 106 GLN A CA 1
ATOM 791 C C . GLN A 1 106 ? -7.632 7.348 9.808 1.00 87.19 106 GLN A C 1
ATOM 793 O O . GLN A 1 106 ? -6.577 7.026 9.273 1.00 87.19 106 GLN A O 1
ATOM 798 N N . ASP A 1 107 ? -7.707 8.374 10.661 1.00 86.75 107 ASP A N 1
ATOM 799 C CA . ASP A 1 107 ? -6.569 9.264 10.948 1.00 86.75 107 ASP A CA 1
ATOM 800 C C . ASP A 1 107 ? -5.418 8.558 11.676 1.00 86.75 107 ASP A C 1
ATOM 802 O O . ASP A 1 107 ? -4.238 8.798 11.398 1.00 86.75 107 ASP A O 1
ATOM 806 N N . GLN A 1 108 ? -5.752 7.650 12.596 1.00 86.81 108 GLN A N 1
ATOM 807 C CA . GLN A 1 108 ? -4.758 6.862 13.319 1.00 86.81 108 GLN A CA 1
ATOM 808 C C . GLN A 1 108 ? -4.048 5.894 12.370 1.00 86.81 108 GLN A C 1
ATOM 810 O O . GLN A 1 108 ? -2.820 5.800 12.388 1.00 86.81 108 GLN A O 1
ATOM 815 N N . LEU A 1 109 ? -4.806 5.226 11.497 1.00 88.62 109 LEU A N 1
ATOM 816 C CA . LEU A 1 109 ? -4.244 4.351 10.477 1.00 88.62 109 LEU A CA 1
ATOM 817 C C . LEU A 1 109 ? -3.424 5.137 9.451 1.00 88.62 109 LEU A C 1
ATOM 819 O O . LEU A 1 109 ? -2.325 4.717 9.117 1.00 88.62 109 LEU A O 1
ATOM 823 N N . LEU A 1 110 ? -3.907 6.293 8.994 1.00 89.94 110 LEU A N 1
ATOM 824 C CA . LEU A 1 110 ? -3.174 7.185 8.097 1.00 89.94 110 LEU A CA 1
ATOM 825 C C . LEU A 1 110 ? -1.813 7.568 8.691 1.00 89.94 110 LEU A C 1
ATOM 827 O O . LEU A 1 110 ? -0.798 7.543 7.993 1.00 89.94 110 LEU A O 1
ATOM 831 N N . SER A 1 111 ? -1.786 7.883 9.985 1.00 89.69 111 SER A N 1
ATOM 832 C CA . SER A 1 111 ? -0.550 8.195 10.705 1.00 89.69 111 SER A CA 1
ATOM 833 C C . SER A 1 111 ? 0.384 6.984 10.780 1.00 89.69 111 SER A C 1
ATOM 835 O O . SER A 1 111 ? 1.577 7.126 10.526 1.00 89.69 111 SER A O 1
ATOM 837 N N . ALA A 1 112 ? -0.146 5.787 11.050 1.00 90.69 112 ALA A N 1
ATOM 838 C CA . ALA A 1 112 ? 0.639 4.551 11.069 1.00 90.69 112 ALA A CA 1
ATOM 839 C C . ALA A 1 112 ? 1.199 4.186 9.681 1.00 90.69 112 ALA A C 1
ATOM 841 O O . ALA A 1 112 ? 2.369 3.830 9.556 1.00 90.69 112 ALA A O 1
ATOM 842 N N . MET A 1 113 ? 0.394 4.340 8.627 1.00 91.19 113 MET A N 1
ATOM 843 C CA . MET A 1 113 ? 0.764 4.037 7.243 1.00 91.19 113 MET A CA 1
ATOM 844 C C . MET A 1 113 ? 1.936 4.877 6.742 1.00 91.19 113 MET A C 1
ATOM 846 O O . MET A 1 113 ? 2.754 4.386 5.968 1.00 91.19 113 MET A O 1
ATOM 850 N N . ARG A 1 114 ? 2.045 6.134 7.184 1.00 90.88 114 ARG A N 1
ATOM 851 C CA . ARG A 1 114 ? 3.184 7.003 6.840 1.00 90.88 114 ARG A CA 1
ATOM 852 C C . ARG A 1 114 ? 4.515 6.476 7.376 1.00 90.88 114 ARG A C 1
ATOM 854 O O . ARG A 1 114 ? 5.556 6.813 6.823 1.00 90.88 114 ARG A O 1
ATOM 861 N N . SER A 1 115 ? 4.478 5.639 8.408 1.00 91.31 115 SER A N 1
ATOM 862 C CA . SER A 1 115 ? 5.659 4.995 8.987 1.00 91.31 115 SER A CA 1
ATOM 863 C C . SER A 1 115 ? 5.978 3.639 8.352 1.00 91.31 115 SER A C 1
ATOM 865 O O . SER A 1 115 ? 7.021 3.061 8.655 1.00 91.31 115 SER A O 1
ATOM 867 N N . TRP A 1 116 ? 5.117 3.104 7.478 1.00 92.44 116 TRP A N 1
ATOM 868 C CA . TRP A 1 116 ? 5.375 1.821 6.826 1.00 92.44 116 TRP A CA 1
ATOM 869 C C . TRP A 1 116 ? 6.571 1.919 5.865 1.00 92.44 116 TRP A C 1
ATOM 871 O O . TRP A 1 116 ? 6.676 2.873 5.087 1.00 92.44 116 TRP A O 1
ATOM 881 N N . PRO A 1 117 ? 7.454 0.904 5.826 1.00 92.62 117 PRO A N 1
ATOM 882 C CA . PRO A 1 117 ? 8.672 0.955 5.019 1.00 92.62 117 PRO A CA 1
ATOM 883 C C . PRO A 1 117 ? 8.383 1.068 3.517 1.00 92.62 117 PRO A C 1
ATOM 885 O O . PRO A 1 117 ? 9.141 1.730 2.805 1.00 92.62 117 PRO A O 1
ATOM 888 N N . ALA A 1 118 ? 7.273 0.482 3.061 1.00 94.12 118 ALA A N 1
ATOM 889 C CA . ALA A 1 118 ? 6.856 0.441 1.665 1.00 94.12 118 ALA A CA 1
ATOM 890 C C . ALA A 1 118 ? 6.230 1.747 1.151 1.00 94.12 118 ALA A C 1
ATOM 892 O O . ALA A 1 118 ? 6.144 1.934 -0.061 1.00 94.12 118 ALA A O 1
ATOM 893 N N . ILE A 1 119 ? 5.773 2.638 2.036 1.00 94.50 119 ILE A N 1
ATOM 894 C CA . ILE A 1 119 ? 4.942 3.791 1.669 1.00 94.50 119 ILE A CA 1
ATOM 895 C C . ILE A 1 119 ? 5.808 5.038 1.465 1.00 94.50 119 ILE A C 1
ATOM 897 O O . ILE A 1 119 ? 6.619 5.401 2.312 1.00 94.50 119 ILE A O 1
ATOM 901 N N . GLU A 1 120 ? 5.643 5.689 0.315 1.00 94.50 120 GLU A N 1
ATOM 902 C CA . GLU A 1 120 ? 6.216 7.004 -0.004 1.00 94.50 120 GLU A CA 1
ATOM 903 C C . GLU A 1 120 ? 5.321 8.134 0.513 1.00 94.50 120 GLU A C 1
ATOM 905 O O . GLU A 1 120 ? 5.813 9.116 1.058 1.00 94.50 120 GLU A O 1
ATOM 910 N N . GLY A 1 121 ? 4.004 7.980 0.371 1.00 90.31 121 GLY A N 1
ATOM 911 C CA . GLY A 1 121 ? 3.023 8.953 0.839 1.00 90.31 121 GLY A CA 1
ATOM 912 C C . GLY A 1 121 ? 1.657 8.314 1.056 1.00 90.31 121 GLY A C 1
ATOM 913 O O . GLY A 1 121 ? 1.305 7.344 0.383 1.00 90.31 121 GLY A O 1
ATOM 914 N N . ALA A 1 122 ? 0.895 8.855 2.005 1.00 90.56 122 ALA A N 1
ATOM 915 C CA . ALA A 1 122 ? -0.472 8.438 2.292 1.00 90.56 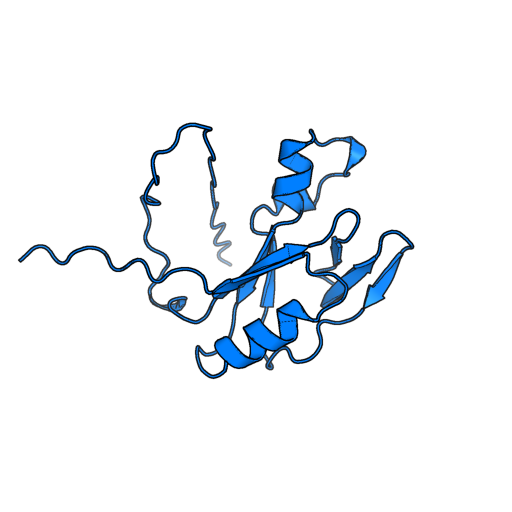122 ALA A CA 1
ATOM 916 C C . ALA A 1 122 ? -1.340 9.653 2.644 1.00 90.56 122 ALA A C 1
ATOM 918 O O . ALA A 1 122 ? -0.919 10.535 3.411 1.00 90.56 122 ALA A O 1
ATOM 919 N N . HIS A 1 123 ? -2.554 9.676 2.095 1.00 86.88 123 HIS A N 1
ATOM 920 C CA . HIS A 1 123 ? -3.520 10.762 2.227 1.00 86.88 123 HIS A CA 1
ATOM 921 C C . HIS A 1 123 ? -4.938 10.198 2.347 1.00 86.88 123 HIS A C 1
ATOM 923 O O . HIS A 1 123 ? -5.292 9.230 1.675 1.00 86.88 123 HIS A O 1
ATOM 929 N N . ALA A 1 124 ? -5.766 10.815 3.189 1.00 82.69 124 ALA A N 1
ATOM 930 C CA . ALA A 1 124 ? -7.196 10.537 3.170 1.00 82.69 124 ALA A CA 1
ATOM 931 C C . ALA A 1 124 ? -7.765 10.946 1.804 1.00 82.69 124 ALA A C 1
ATOM 933 O O . ALA A 1 124 ? -7.414 12.008 1.281 1.00 82.69 124 ALA A O 1
ATOM 934 N N . THR A 1 125 ? -8.624 10.112 1.219 1.00 70.50 125 THR A N 1
ATOM 935 C CA . THR A 1 125 ? -9.315 10.490 -0.017 1.00 70.50 125 THR A CA 1
ATOM 936 C C . THR A 1 125 ? -10.203 11.708 0.283 1.00 70.50 125 THR A C 1
ATOM 938 O O . THR A 1 125 ? -10.987 11.646 1.235 1.00 70.50 125 THR A O 1
ATOM 941 N N . PRO A 1 126 ? -10.081 12.821 -0.466 1.00 60.75 126 PRO A N 1
ATOM 942 C CA . PRO A 1 126 ? -10.848 14.029 -0.188 1.00 60.75 126 PRO A CA 1
ATOM 943 C C . PRO A 1 126 ? -12.351 13.749 -0.271 1.00 60.75 126 PRO A C 1
ATOM 945 O O . PRO A 1 126 ? -12.823 13.101 -1.208 1.00 60.75 126 PRO A O 1
ATOM 948 N N . GLN A 1 127 ? -13.104 14.249 0.712 1.00 52.41 127 GLN A N 1
ATOM 949 C CA . GLN A 1 127 ? -14.561 14.258 0.658 1.00 52.41 127 GLN A CA 1
ATOM 950 C C . GLN A 1 127 ? -14.995 15.270 -0.402 1.00 52.41 127 GLN A C 1
ATOM 952 O O . GLN A 1 127 ? -15.015 16.472 -0.153 1.00 52.41 127 GLN A O 1
ATOM 957 N N . MET A 1 128 ? -15.328 14.790 -1.595 1.00 48.38 128 MET A N 1
ATOM 958 C CA . MET A 1 128 ? -16.012 15.616 -2.583 1.00 48.38 128 MET A CA 1
ATOM 959 C C . MET A 1 128 ? -17.509 15.529 -2.315 1.00 48.38 128 MET A C 1
ATOM 961 O O . MET A 1 128 ? -18.149 14.531 -2.637 1.00 48.38 128 MET A O 1
ATOM 965 N N . SER A 1 129 ? -18.048 16.561 -1.669 1.00 44.62 129 SER A N 1
ATOM 966 C CA . SER A 1 129 ? -19.492 16.787 -1.637 1.00 44.62 129 SER A CA 1
ATOM 967 C C . SER A 1 129 ? -19.860 17.559 -2.896 1.00 44.62 129 SER A C 1
ATOM 969 O O . SER A 1 129 ? -19.305 18.630 -3.132 1.00 44.62 129 SER A O 1
ATOM 971 N N . LEU A 1 130 ? -20.777 17.025 -3.703 1.00 48.84 130 LEU A N 1
ATOM 972 C CA . LEU A 1 130 ? -21.376 17.808 -4.780 1.00 48.84 130 LEU A CA 1
ATOM 973 C C . LEU A 1 130 ? -22.140 18.992 -4.159 1.00 48.84 130 LEU A C 1
ATOM 975 O O . LEU A 1 130 ? -22.807 18.796 -3.135 1.00 48.84 130 LEU A O 1
ATOM 979 N N . PRO A 1 131 ? -22.065 20.206 -4.735 1.00 43.84 131 PRO A N 1
ATOM 980 C CA . PRO A 1 131 ? -22.928 21.297 -4.311 1.00 43.84 131 PRO A CA 1
ATOM 981 C C . PRO A 1 131 ? -24.384 20.852 -4.473 1.00 43.84 131 PRO A C 1
ATOM 983 O O . PRO A 1 131 ? -24.795 20.401 -5.543 1.00 43.84 131 PRO A O 1
ATOM 986 N N . LYS A 1 132 ? -25.160 20.939 -3.390 1.00 44.94 132 LYS A N 1
ATOM 987 C CA . LYS A 1 132 ? -26.608 20.754 -3.463 1.00 44.94 132 LYS A CA 1
ATOM 988 C C . LYS A 1 132 ? -27.156 21.955 -4.230 1.00 44.94 132 LYS A C 1
ATOM 990 O O . LYS A 1 132 ? -26.990 23.081 -3.776 1.00 44.94 132 LYS A O 1
ATOM 995 N N . MET A 1 133 ? -27.721 21.723 -5.410 1.00 41.31 133 MET A N 1
ATOM 996 C CA . MET A 1 133 ? -28.557 22.728 -6.060 1.00 41.31 133 MET A CA 1
ATOM 997 C C . MET A 1 133 ? -29.899 22.740 -5.320 1.00 41.31 133 MET A C 1
ATOM 999 O O . MET A 1 133 ? -30.585 21.718 -5.319 1.00 41.31 133 MET A O 1
ATOM 1003 N N . ASP A 1 134 ? -30.191 23.852 -4.640 1.00 45.09 134 ASP A N 1
ATOM 1004 C CA . ASP A 1 134 ? -31.534 24.214 -4.160 1.00 45.09 134 ASP A CA 1
ATOM 1005 C C . ASP A 1 134 ? -32.467 24.559 -5.335 1.00 45.09 134 ASP A C 1
ATOM 1007 O O . ASP A 1 134 ? -31.978 25.149 -6.331 1.00 45.09 134 ASP A O 1
#

pLDDT: mean 76.46, std 21.55, range [31.45, 95.69]

Sequence (134 aa):
MRLNSLAVAIYMSANGVIMEPSVPPPEELVGKSIDCKLKPGWSYDEKRGAFVDPKGATTPPDALPKGARIVYKVPSLAARPARSLSAAERDLARYLQVILPSAKGQDQLLSAMRSWPAIEGAHATPQMSLPKMD

Secondary structure (DSSP, 8-state):
-------------SSS-----SSPPPGGGTTTEEEEEEPTT-EEETTTTEEE-TTS-EE--TTPPTT-EEEESSHHHHTS-GGGS-HHHHHHTTEEEEEPSSSTTHHHHHHHHTTSTTEEEEEEPP--PPP---

Radius of gyration: 15.84 Å; chains: 1; bounding box: 47×39×33 Å

Foldseek 3Di:
DDDDPPDQDDDDDDDDDPDDDPDADDPQQQLFKKKFFFDQLWAADQVVCWIAHNVRDTHHLPPADPPKHKDQSCVVLLPDDLVVDDPVSSRSNRMIMIGHPDSPCSVVSLVSQVVDPGTPHMDGDDNDDDPDDD